Protein AF-A0A812X8V2-F1 (afdb_monomer_lite)

Sequence (115 aa):
MTSFCQKFVAAYEASAQEQAEKPLPHLHSGFWLQSYGFSKACLNRYCQIMASKHPSLSCVACSPGFVDTEMVKSYRGDSKLKSVEEGGDVCAWLACCPSIDNGYYNPDRSMLEGS

Foldseek 3Di:
DDDPVRVVVVVVVVVVVVCVVPPDPPPPDDPVVVVVVVVLVVQLQVQLVCCVVCVVDARHAEFLPAAPDPVCVPPDDPDDHDYPCSSCVQVVCSVPPPDFPGSYYDHDPPRPDDD

Radius of gyration: 17.41 Å; chains: 1; bounding box: 36×41×38 Å

Secondary structure (DSSP, 8-state):
---HHHHHHHHHHHHHHHHHHSPPTTS---HHHHHHHHHHHHHHHHHHHHHHH-TTS---B----SB-SGGGTT--S---PBPHHHHHHHHHHHHH-S---TTSB--SGGG-S--

pLDDT: mean 78.15, std 15.38, range [37.0, 95.94]

Structure (mmCIF, N/CA/C/O backbone):
data_AF-A0A812X8V2-F1
#
_entry.id   AF-A0A812X8V2-F1
#
loop_
_atom_site.group_PDB
_atom_site.id
_atom_site.type_symbol
_atom_site.label_atom_id
_atom_site.label_alt_id
_atom_site.label_comp_id
_atom_site.label_asym_id
_atom_site.label_entity_id
_atom_site.label_seq_id
_atom_site.pdbx_PDB_ins_code
_atom_site.Cartn_x
_atom_site.Cartn_y
_atom_site.Cartn_z
_atom_site.occupancy
_atom_site.B_iso_or_equiv
_atom_site.auth_seq_id
_atom_site.auth_comp_id
_atom_site.auth_asym_id
_atom_site.auth_atom_id
_atom_site.pdbx_PDB_model_num
ATOM 1 N N . MET A 1 1 ? -5.649 28.646 14.720 1.00 51.66 1 MET A N 1
ATOM 2 C CA . MET A 1 1 ? -4.848 27.401 14.698 1.00 51.66 1 MET A CA 1
ATOM 3 C C . MET A 1 1 ? -4.900 26.832 13.289 1.00 51.66 1 MET A C 1
ATOM 5 O O . MET A 1 1 ? -5.981 26.462 12.857 1.00 51.66 1 MET A O 1
ATOM 9 N N . THR A 1 2 ? -3.789 26.810 12.552 1.00 58.25 2 THR A N 1
ATOM 10 C CA . THR A 1 2 ? -3.721 26.110 11.257 1.00 58.25 2 THR A CA 1
ATOM 11 C C . THR A 1 2 ? -3.837 24.605 11.488 1.00 58.25 2 THR A C 1
ATOM 13 O O . THR A 1 2 ? -3.156 24.056 12.361 1.00 58.25 2 THR A O 1
ATOM 16 N N . SER A 1 3 ? -4.721 23.958 10.727 1.00 82.06 3 SER A N 1
ATOM 17 C CA . SER A 1 3 ? -4.933 22.509 10.763 1.00 82.06 3 SER A CA 1
ATOM 18 C C . SER A 1 3 ? -3.625 21.771 10.467 1.00 82.06 3 SER A C 1
ATOM 20 O O . SER A 1 3 ? -2.779 22.270 9.722 1.00 82.06 3 SER A O 1
ATOM 22 N N . PHE A 1 4 ? -3.465 20.566 11.019 1.00 71.69 4 PHE A N 1
ATOM 23 C CA . PHE A 1 4 ? -2.345 19.678 10.695 1.00 71.69 4 PHE A CA 1
ATOM 24 C C . PHE A 1 4 ? -2.154 19.541 9.178 1.00 71.69 4 PHE A C 1
ATOM 26 O O . PHE A 1 4 ? -1.035 19.683 8.693 1.00 71.69 4 PHE A O 1
ATOM 33 N N . CYS A 1 5 ? -3.250 19.390 8.424 1.00 67.12 5 CYS A N 1
ATOM 34 C CA . CYS A 1 5 ? -3.200 19.291 6.966 1.00 67.12 5 CYS A CA 1
ATOM 35 C C . CYS A 1 5 ? -2.591 20.538 6.316 1.00 67.12 5 CYS A C 1
ATOM 37 O O . CYS A 1 5 ? -1.819 20.409 5.380 1.00 67.12 5 CYS A O 1
ATOM 39 N N . GLN A 1 6 ? -2.879 21.739 6.824 1.00 72.44 6 GLN A N 1
ATOM 40 C CA . GLN A 1 6 ? -2.335 22.982 6.263 1.00 72.44 6 GLN A CA 1
ATOM 41 C C . GLN A 1 6 ? -0.836 23.120 6.539 1.00 72.44 6 GLN A C 1
ATOM 43 O O . GLN A 1 6 ? -0.084 23.515 5.655 1.00 72.44 6 GLN A O 1
ATOM 48 N N . LYS A 1 7 ? -0.387 22.753 7.747 1.00 73.75 7 LYS A N 1
ATOM 49 C CA . LYS A 1 7 ? 1.045 22.744 8.089 1.00 73.75 7 LYS A CA 1
ATOM 50 C C . LYS A 1 7 ? 1.810 21.723 7.252 1.00 73.75 7 LYS A C 1
ATOM 52 O O . LYS A 1 7 ? 2.920 21.990 6.812 1.00 73.75 7 LYS A O 1
ATOM 57 N N . PHE A 1 8 ? 1.195 20.567 7.032 1.00 68.75 8 PHE A N 1
ATOM 58 C CA . PHE A 1 8 ? 1.763 19.491 6.239 1.00 68.75 8 PHE A CA 1
ATOM 59 C C . PHE A 1 8 ? 1.837 19.838 4.749 1.00 68.75 8 PHE A C 1
ATOM 61 O O . PHE A 1 8 ? 2.891 19.653 4.154 1.00 68.75 8 PHE A O 1
ATOM 68 N N . VAL A 1 9 ? 0.769 20.396 4.166 1.00 72.25 9 VAL A N 1
ATOM 69 C CA . VAL A 1 9 ? 0.762 20.871 2.770 1.00 72.25 9 VAL A CA 1
ATOM 70 C C . VAL A 1 9 ? 1.830 21.942 2.562 1.00 72.25 9 VAL A C 1
ATOM 72 O O . VAL A 1 9 ? 2.618 21.820 1.635 1.00 72.25 9 VAL A O 1
ATOM 75 N N . ALA A 1 10 ? 1.940 22.919 3.466 1.00 76.00 10 ALA A N 1
ATOM 76 C CA . ALA A 1 10 ? 2.968 23.955 3.366 1.00 76.00 10 ALA A CA 1
ATOM 77 C C . ALA A 1 10 ? 4.398 23.384 3.447 1.00 76.00 10 ALA A C 1
ATOM 79 O O . ALA A 1 10 ? 5.267 23.782 2.676 1.00 76.00 10 ALA A O 1
ATOM 80 N N . ALA A 1 11 ? 4.648 22.430 4.353 1.00 70.50 11 ALA A N 1
ATOM 81 C CA . ALA A 1 11 ? 5.943 21.754 4.440 1.00 70.50 11 ALA A CA 1
ATOM 82 C C . ALA A 1 11 ? 6.244 20.925 3.178 1.00 70.50 11 ALA A C 1
ATOM 84 O O . ALA A 1 11 ? 7.370 20.940 2.688 1.00 70.50 11 ALA A O 1
ATOM 85 N N . TYR A 1 12 ? 5.234 20.244 2.628 1.00 69.94 12 TYR A N 1
ATOM 86 C CA . TYR A 1 12 ? 5.347 19.476 1.389 1.00 69.94 12 TYR A CA 1
ATOM 87 C C . TYR A 1 12 ? 5.661 20.370 0.183 1.00 69.94 12 TYR A C 1
ATOM 89 O O . TYR A 1 12 ? 6.570 20.059 -0.580 1.00 69.94 12 TYR A O 1
ATOM 97 N N . GLU A 1 13 ? 4.955 21.492 0.027 1.00 73.25 13 GLU A N 1
ATOM 98 C CA . GLU A 1 13 ? 5.191 22.463 -1.048 1.00 73.25 13 GLU A CA 1
ATOM 99 C C . GLU A 1 13 ? 6.603 23.058 -0.975 1.00 73.25 13 GLU A C 1
ATOM 101 O O . GLU A 1 13 ? 7.280 23.149 -2.000 1.00 73.25 13 GLU A O 1
ATOM 106 N N . ALA A 1 14 ? 7.084 23.379 0.230 1.00 74.31 14 ALA A N 1
ATOM 107 C CA . ALA A 1 14 ? 8.444 23.870 0.439 1.00 74.31 14 ALA A CA 1
ATOM 108 C C . ALA A 1 14 ? 9.509 22.817 0.073 1.00 74.31 14 ALA A C 1
ATOM 110 O O . ALA A 1 14 ? 10.450 23.120 -0.658 1.00 74.31 14 ALA A O 1
ATOM 111 N N . SER A 1 15 ? 9.347 21.564 0.517 1.00 64.50 15 SER A N 1
ATOM 112 C CA . SER A 1 15 ? 10.271 20.476 0.158 1.00 64.50 15 SER A CA 1
ATOM 113 C C . SER A 1 15 ? 10.236 20.138 -1.336 1.00 64.50 15 SER A C 1
ATOM 115 O O . SER A 1 15 ? 11.273 19.819 -1.915 1.00 64.50 15 SER A O 1
ATOM 117 N N . ALA A 1 16 ? 9.068 20.235 -1.979 1.00 65.88 16 ALA A N 1
ATOM 118 C CA . ALA A 1 16 ? 8.935 20.043 -3.420 1.00 65.88 16 ALA A CA 1
ATOM 119 C C . ALA A 1 16 ? 9.682 21.131 -4.212 1.00 65.88 16 ALA A C 1
ATOM 121 O O . ALA A 1 16 ? 10.329 20.820 -5.212 1.00 65.88 16 ALA A O 1
ATOM 122 N N . GLN A 1 17 ? 9.636 22.387 -3.755 1.00 68.31 17 GLN A N 1
ATOM 123 C CA . GLN A 1 17 ? 10.414 23.485 -4.340 1.00 68.31 17 GLN A CA 1
ATOM 124 C C . GLN A 1 17 ? 11.923 23.268 -4.169 1.00 68.31 17 GLN A C 1
ATOM 126 O O . GLN A 1 17 ? 12.665 23.389 -5.137 1.00 68.31 17 GLN A O 1
ATOM 131 N N . GLU A 1 18 ? 12.371 22.859 -2.980 1.00 66.06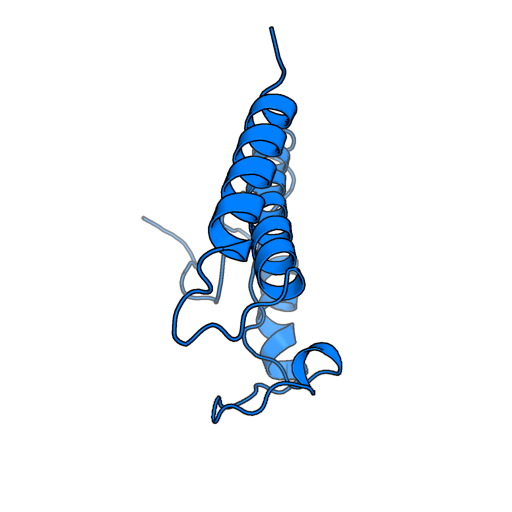 18 GLU A N 1
ATOM 132 C CA . GLU A 1 18 ? 13.786 22.566 -2.714 1.00 66.06 18 GLU A CA 1
ATOM 133 C C . GLU A 1 18 ? 14.321 21.409 -3.584 1.00 66.06 18 GLU A C 1
ATOM 135 O O . GLU A 1 18 ? 15.436 21.462 -4.105 1.00 66.06 18 GLU A O 1
ATOM 140 N N . GLN A 1 19 ? 13.519 20.361 -3.793 1.00 58.16 19 GLN A N 1
ATOM 141 C CA . GLN A 1 19 ? 13.911 19.208 -4.612 1.00 58.16 19 GLN A CA 1
ATOM 142 C C . GLN A 1 19 ? 13.878 19.481 -6.118 1.00 58.16 19 GLN A C 1
ATOM 144 O O . GLN A 1 19 ? 14.628 18.839 -6.855 1.00 58.16 19 GLN A O 1
ATOM 149 N N . ALA A 1 20 ? 13.074 20.443 -6.582 1.00 62.22 20 ALA A N 1
ATOM 150 C CA . ALA A 1 20 ? 13.137 20.915 -7.964 1.00 62.22 20 ALA A CA 1
ATOM 151 C C . ALA A 1 20 ? 14.509 21.533 -8.295 1.00 62.22 20 ALA A C 1
ATOM 153 O O . ALA A 1 20 ? 14.963 21.454 -9.435 1.00 62.22 20 ALA A O 1
ATOM 154 N N . GLU A 1 21 ? 15.192 22.099 -7.296 1.00 60.59 21 GLU A N 1
ATOM 155 C CA . GLU A 1 21 ? 16.522 22.698 -7.448 1.00 60.59 21 GLU A CA 1
ATOM 156 C C . GLU A 1 21 ? 17.666 21.677 -7.316 1.00 60.59 21 GLU A C 1
ATOM 158 O O . GLU A 1 21 ? 18.764 21.907 -7.829 1.00 60.59 21 GLU A O 1
ATOM 163 N N . LYS A 1 22 ? 17.434 20.539 -6.645 1.00 60.53 22 LYS A N 1
ATOM 164 C CA . LYS A 1 22 ? 18.435 19.486 -6.401 1.00 60.53 22 LYS A CA 1
ATOM 165 C C . LYS A 1 22 ? 17.830 18.093 -6.598 1.00 60.53 22 LYS A C 1
ATOM 167 O O . LYS A 1 22 ? 17.424 17.459 -5.618 1.00 60.53 22 LYS A O 1
ATOM 172 N N . PRO A 1 23 ? 17.793 17.577 -7.838 1.00 56.56 23 PRO A N 1
ATOM 173 C CA . PRO A 1 23 ? 17.333 16.218 -8.075 1.00 56.56 23 PRO A CA 1
ATOM 174 C C . PRO A 1 23 ? 18.240 15.235 -7.327 1.00 56.56 23 PRO A C 1
ATOM 176 O O . PRO A 1 23 ? 19.468 15.302 -7.426 1.00 56.56 23 PRO A O 1
ATOM 179 N N . LEU A 1 24 ? 17.636 14.325 -6.559 1.00 50.56 24 LEU A N 1
ATOM 180 C CA . LEU A 1 24 ? 18.381 13.260 -5.895 1.00 50.56 24 LEU A CA 1
ATOM 181 C C . LEU A 1 24 ? 19.114 12.434 -6.964 1.00 50.56 24 LEU A C 1
ATOM 183 O O . LEU A 1 24 ? 18.492 12.061 -7.967 1.00 50.56 24 LEU A O 1
ATOM 187 N N . PRO A 1 25 ? 20.411 12.118 -6.777 1.00 46.44 25 PRO A N 1
ATOM 188 C CA . PRO A 1 25 ? 21.081 11.175 -7.662 1.00 46.44 25 PRO A CA 1
ATOM 189 C C . PRO A 1 25 ? 20.292 9.854 -7.630 1.00 46.44 25 PRO A C 1
ATOM 191 O O . PRO A 1 25 ? 19.597 9.592 -6.656 1.00 46.44 25 PRO A O 1
ATOM 194 N N . HIS A 1 26 ? 20.335 9.049 -8.697 1.00 51.22 26 HIS A N 1
ATOM 195 C CA . HIS A 1 26 ? 19.669 7.731 -8.831 1.00 51.22 26 HIS A CA 1
ATOM 196 C C . HIS A 1 26 ? 18.123 7.664 -8.732 1.00 51.22 26 HIS A C 1
ATOM 198 O O . HIS A 1 26 ? 17.549 6.648 -9.121 1.00 51.22 26 HIS A O 1
ATOM 204 N N . LEU A 1 27 ? 17.422 8.730 -8.337 1.00 50.25 27 LEU A N 1
ATOM 205 C CA . LEU A 1 27 ? 15.983 8.883 -8.562 1.00 50.25 27 LEU A CA 1
ATOM 206 C C . LEU A 1 27 ? 15.805 9.817 -9.765 1.00 50.25 27 LEU A C 1
ATOM 208 O O . LEU A 1 27 ? 15.880 11.036 -9.618 1.00 50.25 27 LEU A O 1
ATOM 212 N N . HIS A 1 28 ? 15.597 9.265 -10.966 1.00 49.84 28 HIS A N 1
ATOM 213 C CA . HIS A 1 28 ? 15.185 10.064 -12.127 1.00 49.84 28 HIS A CA 1
ATOM 214 C C . HIS A 1 28 ? 13.826 10.701 -11.787 1.00 49.84 28 HIS A C 1
ATOM 216 O O . HIS A 1 28 ? 12.775 10.066 -11.847 1.00 49.84 28 HIS A O 1
ATOM 222 N N . SER A 1 29 ? 13.884 11.921 -11.266 1.00 44.47 29 SER A N 1
ATOM 223 C CA . SER A 1 29 ? 12.874 12.525 -10.408 1.00 44.47 29 SER A CA 1
ATOM 224 C C . SER A 1 29 ? 11.840 13.245 -11.256 1.00 44.47 29 SER A C 1
ATOM 226 O O . 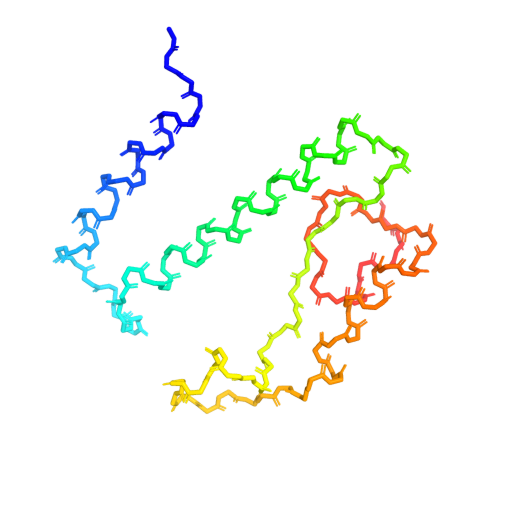SER A 1 29 ? 12.103 14.271 -11.872 1.00 44.47 29 SER A O 1
ATOM 228 N N . GLY A 1 30 ? 10.632 12.692 -11.270 1.00 49.19 30 GLY A N 1
ATOM 229 C CA . GLY A 1 30 ? 9.427 13.426 -11.615 1.00 49.19 30 GLY A CA 1
ATOM 230 C C . GLY A 1 30 ? 8.548 13.567 -10.379 1.00 49.19 30 GLY A C 1
ATOM 231 O O . GLY A 1 30 ? 8.511 12.669 -9.533 1.00 49.19 30 GLY A O 1
ATOM 232 N N . PHE A 1 31 ? 7.783 14.657 -10.328 1.00 49.12 31 PHE A N 1
ATOM 233 C CA . PHE A 1 31 ? 6.698 14.918 -9.372 1.00 49.12 31 PHE A CA 1
ATOM 234 C C . PHE A 1 31 ? 5.826 13.679 -9.080 1.00 49.12 31 PHE A C 1
ATOM 236 O O . PHE A 1 31 ? 5.335 13.493 -7.971 1.00 49.12 31 PHE A O 1
ATOM 243 N N . TRP A 1 32 ? 5.678 12.785 -10.059 1.00 47.69 32 TRP A N 1
ATOM 244 C CA . TRP A 1 32 ? 4.903 11.545 -10.007 1.00 47.69 32 TRP A CA 1
ATOM 245 C C . TRP A 1 32 ? 5.409 10.514 -8.990 1.00 47.69 32 TRP A C 1
ATOM 247 O O . TRP A 1 32 ? 4.594 9.913 -8.302 1.00 47.69 32 TRP A O 1
ATOM 257 N N . LEU A 1 33 ? 6.725 10.313 -8.845 1.00 55.56 33 LEU A N 1
ATOM 258 C CA . LEU A 1 33 ? 7.259 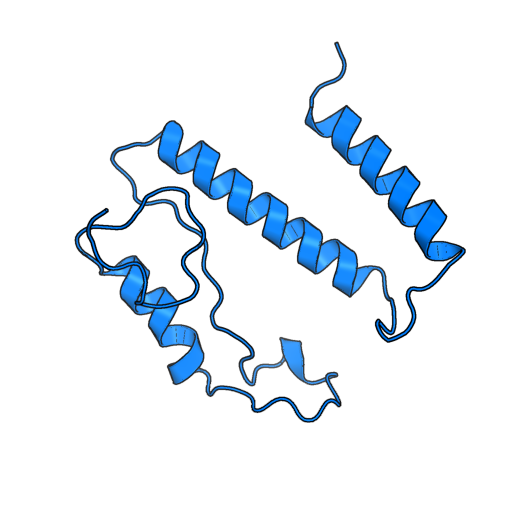9.320 -7.896 1.00 55.56 33 LEU A CA 1
ATOM 259 C C . LEU A 1 33 ? 7.117 9.809 -6.444 1.00 55.56 33 LEU A C 1
ATOM 261 O O . LEU A 1 33 ? 6.841 9.023 -5.537 1.00 55.56 33 LEU A O 1
ATOM 265 N N . GLN A 1 34 ? 7.246 11.124 -6.244 1.00 63.94 34 GLN A N 1
ATOM 266 C CA . GLN A 1 34 ? 7.094 11.779 -4.944 1.00 63.94 34 GLN A CA 1
ATOM 267 C C . GLN A 1 34 ? 5.626 11.902 -4.529 1.00 63.94 34 GLN A C 1
ATOM 269 O O . GLN A 1 34 ? 5.279 11.531 -3.411 1.00 63.94 34 GLN A O 1
ATOM 274 N N . SER A 1 35 ? 4.747 12.331 -5.439 1.00 72.75 35 SER A N 1
ATOM 275 C CA . SER A 1 35 ? 3.299 12.384 -5.199 1.00 72.75 35 SER A CA 1
ATOM 276 C C . SER A 1 35 ? 2.689 10.990 -5.035 1.00 72.75 35 SER A C 1
ATOM 278 O O . SER A 1 35 ? 1.823 10.805 -4.179 1.00 72.75 35 SER A O 1
ATOM 280 N N . TYR A 1 36 ? 3.178 9.982 -5.769 1.00 79.25 36 TYR A N 1
ATOM 281 C CA . TYR A 1 36 ? 2.796 8.588 -5.552 1.00 79.25 36 TYR A CA 1
ATOM 282 C C . TYR A 1 36 ? 3.180 8.134 -4.143 1.00 79.25 36 TYR A C 1
ATOM 284 O O . TYR A 1 36 ? 2.295 7.751 -3.377 1.00 79.25 36 TYR A O 1
ATOM 292 N N . GLY A 1 37 ? 4.460 8.239 -3.765 1.00 80.56 37 GLY A N 1
ATOM 293 C CA . GLY A 1 37 ? 4.930 7.850 -2.431 1.00 80.56 37 GLY A CA 1
ATOM 294 C C . GLY A 1 37 ? 4.181 8.577 -1.310 1.00 80.56 37 GLY A C 1
ATOM 295 O O . GLY A 1 37 ? 3.731 7.951 -0.351 1.00 80.56 37 GLY A O 1
ATOM 296 N N . PHE A 1 38 ? 3.943 9.877 -1.482 1.00 78.06 38 PHE A N 1
ATOM 297 C CA . PHE A 1 38 ? 3.146 10.692 -0.572 1.00 78.06 38 PHE A CA 1
ATOM 298 C C . PHE A 1 38 ? 1.699 10.204 -0.453 1.00 78.06 38 PHE A C 1
ATOM 300 O O . PHE A 1 38 ? 1.212 9.986 0.656 1.00 78.06 38 PHE A O 1
ATOM 307 N N . SER A 1 39 ? 1.019 9.955 -1.578 1.00 83.50 39 SER A N 1
ATOM 308 C CA . SER A 1 39 ? -0.356 9.441 -1.577 1.00 83.50 39 SER A CA 1
ATOM 309 C C . SER A 1 39 ? -0.465 8.103 -0.836 1.00 83.50 39 SER A C 1
ATOM 311 O O . SER A 1 39 ? -1.431 7.877 -0.105 1.00 83.50 39 SER A O 1
ATOM 313 N N . LYS A 1 40 ? 0.554 7.239 -0.953 1.00 89.00 40 LYS A N 1
ATOM 314 C CA . LYS A 1 40 ? 0.619 5.957 -0.241 1.00 89.00 40 LYS A CA 1
ATOM 315 C C . LYS A 1 40 ? 0.913 6.134 1.250 1.00 89.00 40 LYS A C 1
ATOM 317 O O . LYS A 1 40 ? 0.298 5.449 2.061 1.00 89.00 40 LYS A O 1
ATOM 322 N N . ALA A 1 41 ? 1.749 7.095 1.641 1.00 84.00 41 ALA A N 1
ATOM 323 C CA . ALA A 1 41 ? 1.944 7.441 3.051 1.00 84.00 41 ALA A CA 1
ATOM 324 C C . ALA A 1 41 ? 0.651 7.982 3.695 1.00 84.00 41 ALA A C 1
ATOM 326 O O . ALA A 1 41 ? 0.289 7.581 4.804 1.00 84.00 41 ALA A O 1
ATOM 327 N N . CYS A 1 42 ? -0.090 8.838 2.982 1.00 86.94 42 CYS A N 1
ATOM 328 C CA . CYS A 1 42 ? -1.404 9.311 3.418 1.00 86.94 42 CYS A CA 1
ATOM 329 C C . CYS A 1 42 ? -2.412 8.164 3.554 1.00 86.94 42 CYS A C 1
ATOM 331 O O . CYS A 1 42 ? -3.144 8.129 4.542 1.00 86.94 42 CYS A O 1
ATOM 333 N N . LEU A 1 43 ? -2.424 7.212 2.614 1.00 91.44 43 LEU A N 1
ATOM 334 C CA . LEU A 1 43 ? -3.266 6.016 2.694 1.00 91.44 43 LEU A CA 1
ATOM 335 C C . LEU A 1 43 ? -2.953 5.187 3.949 1.00 91.44 43 LEU A C 1
ATOM 337 O O . LEU A 1 43 ? -3.873 4.840 4.684 1.00 91.44 43 LEU A O 1
ATOM 341 N N . ASN A 1 44 ? -1.673 4.948 4.254 1.00 89.94 44 ASN A N 1
ATOM 342 C CA . ASN A 1 44 ? -1.276 4.230 5.470 1.00 89.94 44 ASN A CA 1
ATOM 343 C C . ASN A 1 44 ? -1.805 4.930 6.732 1.00 89.94 44 ASN A C 1
ATOM 345 O O . ASN A 1 44 ? -2.387 4.293 7.611 1.00 89.94 44 ASN A O 1
ATOM 349 N N . ARG A 1 45 ? -1.660 6.260 6.813 1.00 89.88 45 ARG A N 1
ATOM 350 C CA . ARG A 1 45 ? -2.174 7.032 7.953 1.00 89.88 45 ARG A CA 1
ATOM 351 C C . ARG A 1 45 ? -3.700 7.025 8.020 1.00 89.88 45 ARG A C 1
ATOM 353 O O . ARG A 1 45 ? -4.262 7.003 9.114 1.00 89.88 45 ARG A O 1
ATOM 360 N N . TYR A 1 46 ? -4.372 7.052 6.875 1.00 91.38 46 TYR A N 1
ATOM 361 C CA . TYR A 1 46 ? -5.824 6.950 6.811 1.00 91.38 46 TYR A CA 1
ATOM 362 C C . TYR A 1 46 ? -6.307 5.615 7.388 1.00 91.38 46 TYR A C 1
ATOM 364 O O . TYR A 1 46 ? -7.195 5.628 8.239 1.00 91.38 46 TYR A O 1
ATOM 372 N N . CYS A 1 47 ? -5.666 4.496 7.036 1.00 93.12 47 CYS A N 1
ATOM 373 C CA . CYS A 1 47 ? -5.983 3.187 7.612 1.00 93.12 47 CYS A CA 1
ATOM 374 C C . CYS A 1 47 ? -5.842 3.175 9.145 1.00 93.12 47 CYS A C 1
ATOM 376 O O . CYS A 1 47 ? -6.762 2.725 9.820 1.00 93.12 47 CYS A O 1
ATOM 378 N N . GLN A 1 48 ? -4.785 3.776 9.713 1.00 91.25 48 GLN A N 1
ATOM 379 C CA . GLN A 1 48 ? -4.631 3.929 11.175 1.00 91.25 48 GLN A CA 1
ATOM 380 C C . GLN A 1 48 ? -5.786 4.707 11.822 1.00 91.25 48 GLN A C 1
ATOM 382 O O . GLN A 1 48 ? -6.304 4.324 12.871 1.00 91.25 48 GLN A O 1
ATOM 387 N N . ILE A 1 49 ? -6.194 5.822 11.206 1.00 93.81 49 ILE A N 1
ATOM 388 C CA . ILE A 1 49 ? -7.302 6.645 11.710 1.00 93.81 49 ILE A CA 1
ATOM 389 C C . ILE A 1 49 ? -8.614 5.857 11.655 1.00 93.81 49 ILE A C 1
ATOM 391 O O . ILE A 1 49 ? -9.396 5.911 12.602 1.00 93.81 49 ILE A O 1
ATOM 395 N N . MET A 1 50 ? -8.857 5.131 10.563 1.00 93.69 50 MET A N 1
ATOM 396 C CA . MET A 1 50 ? -10.067 4.330 10.393 1.00 93.69 50 MET A CA 1
ATOM 397 C C . MET A 1 50 ? -10.110 3.149 11.362 1.00 93.69 50 MET A C 1
ATOM 399 O O . MET A 1 50 ? -11.143 2.954 11.996 1.00 93.69 50 MET A O 1
ATOM 403 N N . ALA A 1 51 ? -8.990 2.451 11.564 1.00 93.50 51 ALA A N 1
ATOM 404 C CA . ALA A 1 51 ? -8.857 1.390 12.560 1.00 93.50 51 ALA A CA 1
ATOM 405 C C . ALA A 1 51 ? -9.181 1.892 13.978 1.00 93.50 51 ALA A C 1
ATOM 407 O O . ALA A 1 51 ? -9.930 1.254 14.713 1.00 93.50 51 ALA A O 1
ATOM 408 N N . SER A 1 52 ? -8.692 3.084 14.345 1.00 92.56 52 SER A N 1
ATOM 409 C CA . SER A 1 52 ? -8.987 3.700 15.647 1.00 92.56 52 SER A CA 1
ATOM 410 C C . SER A 1 52 ? -10.451 4.133 15.795 1.00 92.56 52 SER A C 1
ATOM 412 O O . SER A 1 52 ? -11.013 4.019 16.883 1.00 92.56 52 SER A O 1
ATOM 414 N N . LYS A 1 53 ? -11.075 4.647 14.728 1.00 95.94 53 LYS A N 1
ATOM 415 C CA . LYS A 1 53 ? -12.473 5.114 14.752 1.00 95.94 53 LYS A CA 1
ATOM 416 C C . LYS A 1 53 ? -13.494 3.983 14.668 1.00 95.94 53 LYS A C 1
ATOM 418 O O . LYS A 1 53 ? -14.608 4.137 15.164 1.00 95.94 53 LYS A O 1
ATOM 423 N N . HIS A 1 54 ? -13.132 2.878 14.025 1.00 95.00 54 HIS A N 1
ATOM 424 C CA . HIS A 1 54 ? -14.012 1.751 13.744 1.00 95.00 54 HIS A CA 1
ATOM 425 C C . HIS A 1 54 ? -13.326 0.441 14.151 1.00 95.00 54 HIS A C 1
ATOM 427 O O . HIS A 1 54 ? -12.945 -0.339 13.283 1.00 95.00 54 HIS A O 1
ATOM 433 N N . PRO A 1 55 ? -13.186 0.163 15.460 1.00 90.75 55 PRO A N 1
ATOM 434 C CA . PRO A 1 55 ? -12.445 -1.004 1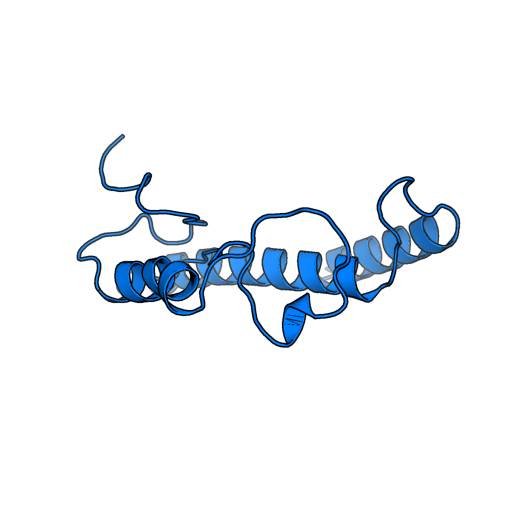5.944 1.00 90.75 55 PRO A CA 1
ATOM 435 C C . PRO A 1 55 ? -13.070 -2.349 15.540 1.00 90.75 55 PRO A C 1
ATOM 437 O O . PRO A 1 55 ? -12.398 -3.372 15.598 1.00 90.75 55 PRO A O 1
ATOM 440 N N . SER A 1 56 ? -14.337 -2.366 15.111 1.00 92.31 56 SER A N 1
ATOM 441 C CA . SER A 1 56 ? -14.995 -3.554 14.552 1.00 92.31 56 SER A CA 1
ATOM 442 C C . SER A 1 56 ? -14.617 -3.848 13.094 1.00 92.31 56 SER A C 1
ATOM 444 O O . SER A 1 56 ? -15.054 -4.862 12.558 1.00 92.31 56 SER A O 1
ATOM 446 N N . LEU A 1 57 ? -13.881 -2.953 12.425 1.00 91.25 57 LEU A N 1
ATOM 447 C CA . LEU A 1 57 ? -13.431 -3.109 11.044 1.00 91.25 57 LEU A CA 1
ATOM 448 C C . LEU A 1 57 ? -11.909 -3.230 10.986 1.00 91.25 57 LEU A C 1
ATOM 450 O O . LEU A 1 57 ? -11.184 -2.422 11.565 1.00 91.25 57 LEU A O 1
ATOM 454 N N . SER A 1 58 ? -11.430 -4.177 10.188 1.00 91.19 58 SER A N 1
ATOM 455 C CA . SER A 1 58 ? -10.021 -4.294 9.824 1.00 91.19 58 SER A CA 1
ATOM 456 C C . SER A 1 58 ? -9.685 -3.306 8.703 1.00 91.19 58 SER A C 1
ATOM 458 O O . SER A 1 58 ? -10.126 -3.456 7.567 1.00 91.19 58 SER A O 1
ATOM 460 N N . CYS A 1 59 ? -8.922 -2.266 9.027 1.00 93.06 59 CYS A N 1
ATOM 461 C CA . CYS A 1 59 ? -8.471 -1.207 8.129 1.00 93.06 59 CYS A CA 1
ATOM 462 C C . CYS A 1 59 ? -6.939 -1.201 8.083 1.00 93.06 59 CYS A C 1
ATOM 464 O O . CYS A 1 59 ? -6.283 -0.611 8.938 1.00 93.06 59 CYS A O 1
ATOM 466 N N . VAL A 1 60 ? -6.356 -1.836 7.069 1.00 92.31 60 VAL A N 1
ATOM 467 C CA . VAL A 1 60 ? -4.898 -1.957 6.904 1.00 92.31 60 VAL A CA 1
ATOM 468 C C . VAL A 1 60 ? -4.455 -1.485 5.528 1.00 92.31 60 VAL A C 1
ATOM 470 O O . VAL A 1 60 ? -5.261 -1.356 4.607 1.00 92.31 60 VAL A O 1
ATOM 473 N N . ALA A 1 61 ? -3.162 -1.215 5.388 1.00 92.50 61 ALA A N 1
ATOM 474 C CA . ALA A 1 61 ? -2.532 -0.988 4.095 1.00 92.50 61 ALA A CA 1
ATOM 475 C C . ALA A 1 61 ? -1.559 -2.130 3.783 1.00 92.50 61 ALA A C 1
ATOM 477 O O . ALA A 1 61 ? -1.004 -2.744 4.690 1.00 92.50 61 ALA A O 1
ATOM 478 N N . CYS A 1 62 ? -1.327 -2.405 2.504 1.00 92.44 62 CYS A N 1
ATOM 479 C CA . CYS A 1 62 ? -0.368 -3.411 2.055 1.00 92.44 62 CYS A CA 1
ATOM 480 C C . CYS A 1 62 ? 0.317 -2.971 0.763 1.00 92.44 62 CYS A C 1
ATOM 482 O O . CYS A 1 62 ? -0.077 -1.979 0.139 1.00 92.44 62 CYS A O 1
ATOM 484 N N . SER A 1 63 ? 1.348 -3.713 0.363 1.00 91.50 63 SER A N 1
ATOM 485 C CA . SER A 1 63 ? 1.942 -3.593 -0.964 1.00 91.50 63 SER A CA 1
ATOM 486 C C . SER A 1 63 ? 1.870 -4.937 -1.674 1.00 91.50 63 SER A C 1
ATOM 488 O O . SER A 1 63 ? 2.352 -5.924 -1.123 1.00 91.50 63 SER A O 1
ATOM 490 N N . PRO A 1 64 ? 1.366 -4.986 -2.918 1.00 91.88 64 PRO A N 1
ATOM 491 C CA . PRO A 1 64 ? 1.422 -6.199 -3.730 1.00 91.88 64 PRO A CA 1
ATOM 492 C C . PRO A 1 64 ? 2.864 -6.546 -4.163 1.00 91.88 64 PRO A C 1
ATOM 494 O O . PRO A 1 64 ? 3.139 -7.617 -4.707 1.00 91.88 64 PRO A O 1
ATOM 497 N N . GLY A 1 65 ? 3.829 -5.660 -3.898 1.00 89.56 65 GLY A N 1
ATOM 498 C CA . GLY A 1 65 ? 5.174 -5.718 -4.454 1.00 89.56 65 GLY A CA 1
ATOM 499 C C . GLY A 1 65 ? 5.220 -5.098 -5.848 1.00 89.56 65 GLY A C 1
ATOM 500 O O . GLY A 1 65 ? 4.373 -4.281 -6.210 1.00 89.56 65 GLY A 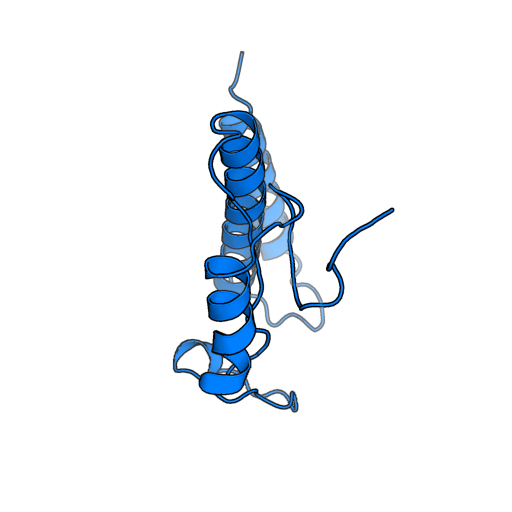O 1
ATOM 501 N N . PHE A 1 66 ? 6.238 -5.461 -6.625 1.00 90.12 66 PHE A N 1
ATOM 502 C CA . PHE A 1 66 ? 6.449 -4.905 -7.957 1.00 90.12 66 PHE A CA 1
ATOM 503 C C . PHE A 1 66 ? 5.844 -5.831 -9.017 1.00 90.12 66 PHE A C 1
ATOM 505 O O . PHE A 1 66 ? 6.427 -6.857 -9.351 1.00 90.12 66 PHE A O 1
ATOM 512 N N . VAL A 1 67 ? 4.630 -5.504 -9.466 1.00 93.06 67 VAL A N 1
ATOM 513 C CA . VAL A 1 67 ? 3.762 -6.380 -10.273 1.00 93.06 67 VAL A CA 1
ATOM 514 C C . VAL A 1 67 ? 3.748 -5.942 -11.732 1.00 93.06 67 VAL A C 1
ATOM 516 O O . VAL A 1 67 ? 3.606 -4.747 -12.003 1.00 93.06 67 VAL A O 1
ATOM 519 N N . ASP A 1 68 ? 3.830 -6.901 -12.655 1.00 93.00 68 ASP A N 1
ATOM 520 C CA . ASP A 1 68 ? 3.735 -6.668 -14.096 1.00 93.00 68 ASP A CA 1
ATOM 521 C C . ASP A 1 68 ? 2.324 -6.206 -14.491 1.00 93.00 68 ASP A C 1
ATOM 523 O O . ASP A 1 68 ? 1.381 -6.983 -14.642 1.00 93.00 68 ASP A O 1
ATOM 527 N N . THR A 1 69 ? 2.167 -4.889 -14.579 1.00 93.25 69 THR A N 1
ATOM 528 C CA . THR A 1 69 ? 0.923 -4.191 -14.909 1.00 93.25 69 THR A CA 1
ATOM 529 C C . THR A 1 69 ? 1.230 -2.989 -15.798 1.00 93.25 69 THR A C 1
ATOM 531 O O . THR A 1 69 ? 2.374 -2.542 -15.893 1.00 93.25 69 THR A O 1
ATOM 534 N N . GLU A 1 70 ? 0.197 -2.380 -16.390 1.00 92.44 70 GLU A N 1
ATOM 535 C CA . GLU A 1 70 ? 0.336 -1.129 -17.155 1.00 92.44 70 GLU A CA 1
ATOM 536 C C . GLU A 1 70 ? 1.092 -0.036 -16.376 1.00 92.44 70 GLU A C 1
ATOM 538 O O . GLU A 1 70 ? 1.863 0.724 -16.958 1.00 92.44 70 GLU A O 1
ATOM 543 N N . MET A 1 71 ? 0.916 0.010 -15.047 1.00 87.56 71 MET A N 1
ATOM 544 C CA . MET A 1 71 ? 1.503 1.020 -14.161 1.00 87.56 71 MET A CA 1
ATOM 545 C C . MET A 1 71 ? 3.036 1.016 -14.175 1.00 87.56 71 MET A C 1
ATOM 547 O O . MET A 1 71 ? 3.648 2.060 -13.959 1.00 87.56 71 MET A O 1
ATOM 551 N N . VAL A 1 72 ? 3.659 -0.138 -14.431 1.00 85.56 72 VAL A N 1
ATOM 552 C CA . VAL A 1 72 ? 5.120 -0.305 -14.370 1.00 85.56 72 VAL A CA 1
ATOM 553 C C . VAL A 1 72 ? 5.770 -0.407 -15.752 1.00 85.56 72 VAL A C 1
ATOM 555 O O . VAL A 1 72 ? 6.987 -0.527 -15.841 1.00 85.56 72 VAL A O 1
ATOM 558 N N . LYS A 1 73 ? 5.008 -0.292 -16.850 1.00 82.88 73 LYS A N 1
ATOM 559 C CA . LYS A 1 73 ? 5.516 -0.464 -18.228 1.00 82.88 73 LYS A CA 1
ATOM 560 C C . LYS A 1 73 ? 6.637 0.490 -18.641 1.00 82.88 73 LYS A C 1
ATOM 562 O O . LYS A 1 73 ? 7.408 0.184 -19.554 1.00 82.88 73 LYS A O 1
ATOM 567 N N . SER A 1 74 ? 6.719 1.670 -18.031 1.00 80.62 74 SER A N 1
ATOM 568 C CA . SER A 1 74 ? 7.788 2.645 -18.287 1.00 80.62 74 SER A CA 1
ATOM 569 C C . SER A 1 74 ? 9.067 2.351 -17.498 1.00 80.62 74 SER A C 1
ATOM 571 O O . SER A 1 74 ? 10.102 2.954 -17.778 1.00 80.62 74 SER A O 1
ATOM 573 N N . TYR A 1 75 ? 9.025 1.416 -16.547 1.00 79.56 75 TYR A N 1
ATOM 574 C CA . TYR A 1 75 ? 10.195 0.993 -15.796 1.00 79.56 75 TYR A CA 1
ATOM 575 C C . TYR A 1 75 ? 11.183 0.253 -16.710 1.00 79.56 75 TYR A C 1
ATOM 577 O O . TYR A 1 75 ? 10.798 -0.490 -17.616 1.00 79.56 75 TYR A O 1
ATOM 585 N N . ARG A 1 76 ? 12.477 0.514 -16.514 1.00 77.25 76 ARG A N 1
ATOM 586 C CA . ARG A 1 76 ? 13.584 -0.025 -17.328 1.00 77.25 76 ARG A CA 1
ATOM 587 C C . ARG A 1 76 ? 14.674 -0.692 -16.486 1.00 77.25 76 ARG A C 1
ATOM 589 O O . ARG A 1 76 ? 15.737 -0.981 -17.014 1.00 77.25 76 ARG A O 1
ATOM 596 N N . GLY A 1 77 ? 14.444 -0.866 -15.185 1.00 77.25 77 GLY A N 1
ATOM 597 C CA . GLY A 1 77 ? 15.403 -1.528 -14.303 1.00 77.25 77 GLY A CA 1
ATOM 598 C C . GLY A 1 77 ? 15.269 -3.050 -14.336 1.00 77.25 77 GLY A C 1
ATOM 599 O O . GLY A 1 77 ? 14.244 -3.581 -14.755 1.00 77.25 77 GLY A O 1
ATOM 600 N N . ASP A 1 78 ? 16.273 -3.738 -13.798 1.00 75.31 78 ASP A N 1
ATOM 601 C CA . ASP A 1 78 ? 16.376 -5.207 -13.808 1.00 75.31 78 ASP A CA 1
ATOM 602 C C . ASP A 1 78 ? 15.595 -5.892 -12.670 1.00 75.31 78 ASP A C 1
ATOM 604 O O . ASP A 1 78 ? 15.885 -7.022 -12.273 1.00 75.31 78 ASP A O 1
ATOM 608 N N . SER A 1 79 ? 14.603 -5.207 -12.096 1.00 80.44 79 SER A N 1
ATOM 609 C CA . SER A 1 79 ? 13.784 -5.791 -11.033 1.00 80.44 79 SER A CA 1
ATOM 610 C C . SER A 1 79 ? 12.932 -6.934 -11.582 1.00 80.44 79 SER A C 1
ATOM 612 O O . SER A 1 79 ? 12.193 -6.760 -12.551 1.00 80.44 79 SER A O 1
ATOM 614 N N . LYS A 1 80 ? 12.973 -8.093 -10.916 1.00 86.81 80 LYS A N 1
ATOM 615 C CA . LYS A 1 80 ? 12.061 -9.204 -11.207 1.00 86.81 80 LYS A CA 1
ATOM 616 C C . LYS A 1 80 ? 10.624 -8.784 -10.875 1.00 86.81 80 LYS A C 1
ATOM 618 O O . LYS A 1 80 ? 10.306 -8.555 -9.709 1.00 86.81 80 LYS A O 1
ATOM 623 N N . LEU A 1 81 ? 9.776 -8.701 -11.898 1.00 90.00 81 LEU A N 1
ATOM 624 C CA . LEU A 1 81 ? 8.349 -8.426 -11.743 1.00 90.00 81 LEU A CA 1
ATOM 625 C C . LEU A 1 81 ? 7.605 -9.679 -11.271 1.00 90.00 81 LEU A C 1
ATOM 627 O O . LEU A 1 81 ? 7.901 -10.790 -11.712 1.00 90.00 81 LEU A O 1
ATOM 631 N N . LYS A 1 82 ? 6.638 -9.477 -10.379 1.00 93.00 82 LYS A N 1
ATOM 632 C CA . LYS A 1 82 ? 5.643 -10.476 -9.987 1.00 93.00 82 LYS A CA 1
ATOM 633 C C . LYS A 1 82 ? 4.532 -10.565 -11.029 1.00 93.00 82 LYS A C 1
ATOM 635 O O . LYS A 1 82 ? 4.185 -9.547 -11.634 1.00 93.00 82 LYS A O 1
ATOM 640 N N . SER A 1 83 ? 3.917 -11.736 -11.172 1.00 94.88 83 SER A N 1
ATOM 641 C CA . SER A 1 83 ? 2.650 -11.862 -11.901 1.00 94.88 83 SER A CA 1
ATOM 642 C C . SER A 1 83 ? 1.507 -11.156 -11.157 1.00 94.88 83 SER A C 1
ATOM 644 O O . SER A 1 83 ? 1.611 -10.841 -9.966 1.00 94.88 83 SER A O 1
ATOM 646 N N . VAL A 1 84 ? 0.391 -10.918 -11.851 1.00 95.50 84 VAL A N 1
ATOM 647 C CA . VAL A 1 84 ? -0.813 -10.316 -11.254 1.00 95.50 84 VAL A CA 1
ATOM 648 C C . VAL A 1 84 ? -1.350 -11.176 -10.108 1.00 95.50 84 VAL A C 1
ATOM 650 O O . VAL A 1 84 ? -1.755 -10.642 -9.078 1.00 95.50 84 VAL A O 1
ATOM 653 N N . GLU A 1 85 ? -1.295 -12.497 -10.248 1.00 95.56 85 GLU A N 1
ATOM 654 C CA . GLU A 1 85 ? -1.717 -13.463 -9.234 1.00 95.56 85 GLU A CA 1
ATOM 655 C C . GLU A 1 85 ? -0.811 -13.398 -7.997 1.00 95.56 85 GLU A C 1
ATOM 657 O O . GLU A 1 85 ? -1.307 -13.287 -6.877 1.00 95.56 85 GLU A O 1
ATOM 662 N N . GLU A 1 86 ? 0.512 -13.381 -8.190 1.00 93.44 86 GLU A N 1
ATOM 663 C CA . GLU A 1 86 ? 1.487 -13.249 -7.097 1.00 93.44 86 GLU A CA 1
ATOM 664 C C . GLU A 1 86 ? 1.352 -11.910 -6.351 1.00 93.44 86 GLU A C 1
ATOM 666 O O . GLU A 1 86 ? 1.584 -11.834 -5.143 1.00 93.44 86 GLU A O 1
ATOM 671 N N . GLY A 1 87 ? 0.999 -10.838 -7.064 1.00 92.00 87 GLY A N 1
ATOM 672 C CA . GLY A 1 87 ? 0.735 -9.528 -6.473 1.00 92.00 87 GLY A CA 1
ATOM 673 C C . GLY A 1 87 ? -0.608 -9.447 -5.744 1.00 92.00 87 GLY A C 1
ATOM 674 O O . GLY A 1 87 ? -0.706 -8.803 -4.701 1.00 92.00 87 GLY A O 1
ATOM 675 N N . GLY A 1 88 ? -1.644 -10.093 -6.281 1.00 93.38 88 GLY A N 1
ATOM 676 C CA . GLY A 1 88 ? -2.998 -10.088 -5.725 1.00 93.38 88 GLY A CA 1
ATOM 677 C C . GLY A 1 88 ? -3.158 -10.936 -4.463 1.00 93.38 88 GLY A C 1
ATOM 678 O O . GLY A 1 88 ? -4.052 -10.665 -3.660 1.00 93.38 88 GLY A O 1
ATOM 679 N N . ASP A 1 89 ? -2.277 -11.918 -4.259 1.00 93.00 89 ASP A N 1
ATOM 680 C CA . ASP A 1 89 ? -2.331 -12.851 -3.132 1.00 93.00 89 ASP A CA 1
ATOM 681 C C . ASP A 1 89 ? -2.388 -12.152 -1.763 1.00 93.00 89 ASP A C 1
ATOM 683 O O . ASP A 1 89 ? -3.242 -12.478 -0.940 1.00 93.00 89 ASP A O 1
ATOM 687 N N . VAL A 1 90 ? -1.545 -11.138 -1.528 1.00 89.94 90 VAL A N 1
ATOM 688 C CA . VAL A 1 90 ? -1.516 -10.419 -0.239 1.00 89.94 90 VAL A CA 1
ATOM 689 C C . VAL A 1 90 ? -2.822 -9.666 0.027 1.00 89.94 90 VAL A C 1
ATOM 691 O O . VAL A 1 90 ? -3.313 -9.656 1.155 1.00 89.94 90 VAL A O 1
ATOM 694 N N . CYS A 1 91 ? -3.426 -9.084 -1.013 1.00 91.19 91 CYS A N 1
ATOM 695 C CA . CYS A 1 91 ? -4.702 -8.381 -0.908 1.00 91.19 91 CYS A CA 1
ATOM 696 C C . CYS A 1 91 ? -5.838 -9.359 -0.589 1.00 91.19 91 CYS A C 1
ATOM 698 O O . CYS A 1 91 ? -6.656 -9.090 0.290 1.00 91.19 91 CYS A O 1
ATOM 700 N N . ALA A 1 92 ? -5.876 -10.497 -1.290 1.00 92.94 92 ALA A N 1
ATOM 701 C CA . ALA A 1 92 ? -6.874 -11.538 -1.072 1.00 92.94 92 ALA A CA 1
ATOM 702 C C . ALA A 1 92 ? -6.747 -12.158 0.326 1.00 92.94 92 ALA A C 1
ATOM 704 O O . ALA A 1 92 ? -7.749 -12.369 1.005 1.00 92.94 92 ALA A O 1
ATOM 705 N N . TRP A 1 93 ? -5.517 -12.399 0.784 1.00 90.75 93 TRP A N 1
ATOM 706 C CA . TRP A 1 93 ? -5.253 -12.905 2.125 1.00 90.75 93 TRP A CA 1
ATOM 707 C C . TRP A 1 93 ? -5.716 -11.924 3.208 1.00 90.75 93 TRP A C 1
ATOM 709 O O . TRP A 1 93 ? -6.485 -12.325 4.078 1.00 90.75 93 TRP A O 1
ATOM 719 N N . LEU A 1 94 ? -5.335 -10.642 3.139 1.00 90.81 94 LEU A N 1
ATOM 720 C CA . LEU A 1 94 ? -5.751 -9.639 4.132 1.00 90.81 94 LEU A CA 1
ATOM 721 C C . LEU A 1 94 ? -7.272 -9.454 4.196 1.00 90.81 94 LEU A C 1
ATOM 723 O O . LEU A 1 94 ? -7.805 -9.186 5.268 1.00 90.81 94 LEU A O 1
ATOM 727 N N . ALA A 1 95 ? -7.973 -9.619 3.072 1.00 91.56 95 ALA A N 1
ATOM 728 C CA . ALA A 1 95 ? -9.432 -9.541 3.027 1.00 91.56 95 ALA A CA 1
ATOM 729 C C . ALA A 1 95 ? -10.129 -10.725 3.723 1.00 91.56 95 ALA A C 1
ATOM 731 O O . ALA A 1 95 ? -11.268 -10.587 4.166 1.00 91.56 95 ALA A O 1
ATOM 732 N N . CYS A 1 96 ? -9.459 -11.877 3.814 1.00 91.31 96 CYS A N 1
ATOM 733 C CA . CYS A 1 96 ? -10.028 -13.130 4.316 1.00 91.31 96 CYS A CA 1
ATOM 734 C C . CYS A 1 96 ? -9.415 -13.597 5.648 1.00 91.31 96 CYS A C 1
ATOM 736 O O . CYS A 1 96 ? -9.858 -14.605 6.200 1.00 91.31 96 CYS A O 1
ATOM 738 N N . CYS A 1 97 ? -8.380 -12.921 6.150 1.00 86.19 97 CYS A N 1
ATOM 739 C CA . CYS A 1 97 ? -7.685 -13.313 7.371 1.00 86.19 97 CYS A CA 1
ATOM 740 C C . CYS A 1 97 ? -8.583 -13.082 8.605 1.00 86.19 97 CYS A C 1
ATOM 742 O O . CYS A 1 97 ? -9.193 -12.016 8.714 1.00 86.19 97 CYS A O 1
ATOM 744 N N . PRO A 1 98 ? -8.682 -14.045 9.544 1.00 83.88 98 PRO A N 1
ATOM 745 C CA . PRO A 1 98 ? -9.584 -13.949 10.698 1.00 83.88 98 PRO A CA 1
ATOM 746 C C . PRO A 1 98 ? -9.209 -12.832 11.684 1.00 83.88 98 PRO A C 1
ATOM 748 O O . PRO A 1 98 ? -10.079 -12.269 12.344 1.00 83.88 98 PRO A O 1
ATOM 751 N N . SER A 1 99 ? -7.919 -12.519 11.781 1.00 84.06 99 SER A N 1
ATOM 752 C CA . SER A 1 99 ? -7.333 -11.514 12.667 1.00 84.06 99 SER A CA 1
ATOM 753 C C . SER A 1 99 ? -6.137 -10.880 11.953 1.00 84.06 99 SER A C 1
ATOM 755 O O . SER A 1 99 ? -5.394 -11.564 11.251 1.00 84.06 99 SER A O 1
ATOM 757 N N . ILE A 1 100 ? -5.959 -9.567 12.092 1.00 84.38 100 ILE A N 1
ATOM 758 C CA . ILE A 1 100 ? -4.788 -8.845 11.578 1.00 84.38 100 ILE A CA 1
ATOM 759 C C . ILE A 1 100 ? -4.424 -7.719 12.540 1.00 84.38 100 ILE A C 1
ATOM 761 O O . ILE A 1 100 ? -5.302 -7.184 13.223 1.00 84.38 100 ILE A O 1
ATOM 765 N N . ASP A 1 101 ? -3.153 -7.321 12.552 1.00 81.69 101 ASP A N 1
ATOM 766 C CA . ASP A 1 101 ? -2.726 -6.127 13.276 1.00 81.69 101 ASP A CA 1
ATOM 767 C C . ASP A 1 101 ? -3.302 -4.869 12.602 1.00 81.69 101 ASP A C 1
ATOM 769 O O . ASP A 1 101 ? -2.883 -4.436 11.519 1.00 81.69 101 ASP A O 1
ATOM 773 N N . ASN A 1 102 ? -4.367 -4.344 13.208 1.00 85.62 102 ASN A N 1
ATOM 774 C CA . ASN A 1 102 ? -5.247 -3.367 12.588 1.00 85.62 102 ASN A CA 1
ATOM 775 C C . ASN A 1 102 ? -4.606 -1.973 12.556 1.00 85.62 102 ASN A C 1
ATOM 777 O O . ASN A 1 102 ? -4.061 -1.493 13.546 1.00 85.62 102 ASN A O 1
ATOM 781 N N . GLY A 1 103 ? -4.715 -1.279 11.424 1.00 81.38 103 GLY A N 1
ATOM 782 C CA . GLY A 1 103 ? -4.117 0.040 11.221 1.00 81.38 103 GLY A CA 1
ATOM 783 C C . GLY A 1 103 ? -2.674 0.017 10.714 1.00 81.38 103 GLY A C 1
ATOM 784 O O . GLY A 1 103 ? -2.169 1.066 10.319 1.00 81.38 103 GLY A O 1
ATOM 785 N N . TYR A 1 104 ? -2.004 -1.133 10.660 1.00 83.31 104 TYR A N 1
ATOM 786 C CA . TYR A 1 104 ? -0.602 -1.204 10.244 1.00 83.31 104 TYR A CA 1
ATOM 787 C C . TYR A 1 104 ? -0.420 -1.567 8.766 1.00 83.31 104 TYR A C 1
ATOM 789 O O . TYR A 1 104 ? -1.351 -1.955 8.051 1.00 83.31 104 TYR A O 1
ATOM 797 N N . TYR A 1 105 ? 0.808 -1.349 8.291 1.00 82.25 105 TYR A N 1
ATOM 798 C CA . TYR A 1 105 ? 1.236 -1.727 6.953 1.00 82.25 105 TYR A CA 1
ATOM 799 C C . TYR A 1 105 ? 1.721 -3.178 6.963 1.00 82.25 105 TYR A C 1
ATOM 801 O O . TYR A 1 105 ? 2.678 -3.500 7.662 1.00 82.25 105 TYR A O 1
ATOM 809 N N . ASN A 1 106 ? 1.075 -4.023 6.162 1.00 80.06 106 ASN A N 1
ATOM 810 C CA . ASN A 1 106 ? 1.315 -5.461 6.103 1.00 80.06 106 ASN A CA 1
ATOM 811 C C . ASN A 1 106 ? 1.815 -5.837 4.695 1.00 80.06 106 ASN A C 1
ATOM 813 O O . ASN A 1 106 ? 1.006 -5.950 3.772 1.00 80.06 106 ASN A O 1
ATOM 817 N N . PRO A 1 107 ? 3.140 -5.952 4.479 1.00 69.31 107 PRO A N 1
ATOM 818 C CA . PRO A 1 107 ? 3.705 -6.208 3.151 1.00 69.31 107 PRO A CA 1
ATOM 819 C C . PRO A 1 107 ? 3.582 -7.667 2.700 1.00 69.31 107 PRO A C 1
ATOM 821 O O . PRO A 1 107 ? 3.654 -7.945 1.505 1.00 69.31 107 PRO A O 1
ATOM 824 N N . ASP A 1 108 ? 3.432 -8.595 3.639 1.00 72.94 108 ASP A N 1
ATOM 825 C CA . ASP A 1 108 ? 3.366 -10.028 3.395 1.00 72.94 108 ASP A CA 1
ATOM 826 C C . ASP A 1 108 ? 2.699 -10.744 4.585 1.00 72.94 108 ASP A C 1
ATOM 828 O O . ASP A 1 108 ? 2.170 -10.11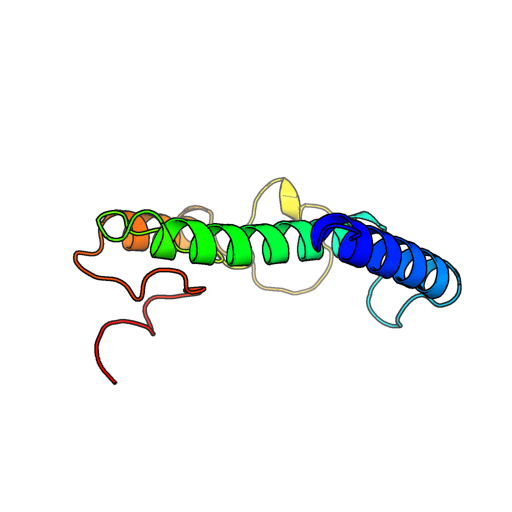9 5.507 1.00 72.94 108 ASP A O 1
ATOM 832 N N . ARG A 1 109 ? 2.737 -12.079 4.553 1.00 72.00 109 ARG A N 1
ATOM 833 C CA . ARG A 1 109 ? 2.168 -12.954 5.583 1.00 72.00 109 ARG A CA 1
ATOM 834 C C . ARG A 1 109 ? 3.061 -13.110 6.821 1.00 72.00 109 ARG A C 1
ATOM 836 O O . ARG A 1 109 ? 2.726 -13.905 7.693 1.00 72.00 109 ARG A O 1
ATOM 843 N N . SER A 1 110 ? 4.196 -12.407 6.906 1.00 65.50 110 SER A N 1
ATOM 844 C CA . SER A 1 110 ? 5.126 -12.542 8.039 1.00 65.50 110 SER A CA 1
ATOM 845 C C . SER A 1 110 ? 4.564 -11.981 9.346 1.00 65.50 110 SER A C 1
ATOM 847 O O . SER A 1 110 ? 5.032 -12.356 10.414 1.00 65.50 110 SER A O 1
ATOM 849 N N . MET A 1 111 ? 3.522 -11.146 9.269 1.00 56.31 111 MET A N 1
ATOM 850 C CA . MET A 1 111 ? 2.876 -10.499 10.417 1.00 56.31 111 MET A CA 1
ATOM 851 C C . MET A 1 111 ? 1.737 -11.340 11.035 1.00 56.31 111 MET A C 1
ATOM 853 O O . MET A 1 111 ? 0.855 -10.798 11.700 1.00 56.31 111 MET A O 1
ATOM 857 N N . LEU A 1 112 ? 1.711 -12.658 10.801 1.00 54.31 112 LEU A N 1
ATOM 858 C CA . LEU A 1 112 ? 0.736 -13.558 11.424 1.00 54.31 112 LEU A CA 1
ATOM 859 C C . LEU A 1 112 ? 1.065 -13.774 12.913 1.00 54.31 112 LEU A C 1
ATOM 861 O O . LEU A 1 112 ? 2.034 -14.449 13.234 1.00 54.31 112 LEU A O 1
ATOM 865 N N . GLU A 1 113 ? 0.209 -13.203 13.767 1.00 45.62 113 GLU A N 1
ATOM 866 C CA . GLU A 1 113 ? -0.003 -13.432 15.209 1.00 45.62 113 GLU A CA 1
ATOM 867 C C . GLU A 1 113 ? 1.216 -13.478 16.160 1.00 45.62 113 GLU A C 1
ATOM 869 O O . GLU A 1 113 ? 1.999 -14.423 16.178 1.00 45.62 113 GLU A O 1
ATOM 874 N N . GLY A 1 114 ? 1.233 -12.529 17.109 1.00 49.16 114 GLY A N 1
ATOM 875 C CA . GLY A 1 114 ? 1.755 -12.746 18.464 1.00 49.16 114 GLY A CA 1
ATOM 876 C C . GLY A 1 114 ? 3.174 -12.248 18.751 1.00 49.16 114 GLY A C 1
ATOM 877 O O . GLY A 1 114 ? 4.126 -13.025 18.749 1.00 49.16 114 GLY A O 1
ATOM 878 N N . SER A 1 115 ? 3.281 -10.981 19.155 1.00 37.00 115 SER A N 1
ATOM 879 C CA . SER A 1 115 ? 4.265 -10.531 20.152 1.00 37.00 115 SER A CA 1
ATOM 880 C C . SER A 1 115 ? 3.536 -9.809 21.272 1.00 37.00 115 SER A C 1
ATOM 882 O O . SER A 1 115 ? 2.751 -8.901 20.914 1.00 37.00 115 SER A O 1
#